Protein AF-A0A529MFD8-F1 (afdb_monomer_lite)

Sequence (91 aa):
ITPRTDMEMWGKEEVWSYPDNGFGDCEDYALEKRRALMNIGVPAGDLLMTVARQPNGDGHAVLTVRTSLGEFILD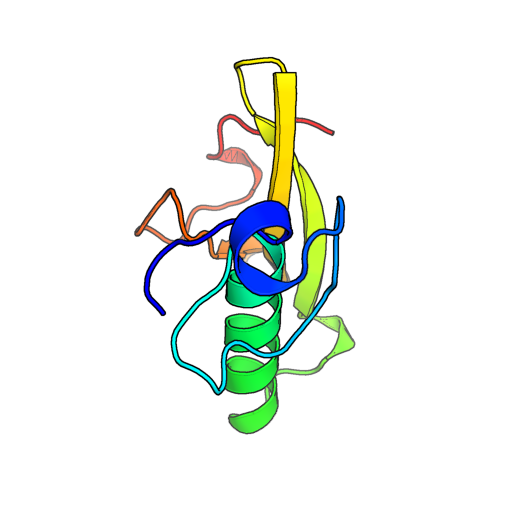NLQPKVLAWTDTDYTY

Secondary structure (DSSP, 8-state):
-EE--HHHHHSSS------TTSEE-HHHHHHHHHHHHHHTT--GGGEEEEEEE-TTS-EEEEEEEEETTEEEEE-SS--S-EEGGGSS-B-

Structure (mmCIF, N/CA/C/O backbone):
data_AF-A0A529MFD8-F1
#
_entry.id   AF-A0A529MFD8-F1
#
loop_
_atom_site.group_PDB
_atom_site.id
_atom_site.type_symbol
_atom_site.label_atom_id
_atom_site.label_alt_id
_atom_site.label_comp_id
_atom_site.label_asym_id
_atom_site.label_entity_id
_atom_site.label_seq_id
_atom_site.pdbx_PDB_ins_code
_atom_site.Cartn_x
_atom_site.Cartn_y
_atom_site.Cartn_z
_atom_site.occupancy
_atom_site.B_iso_or_equiv
_atom_site.auth_seq_id
_atom_site.auth_comp_id
_atom_site.auth_asym_id
_atom_site.auth_atom_id
_atom_site.pdbx_PDB_model_num
ATOM 1 N N . ILE A 1 1 ? 1.571 -12.167 -5.277 1.00 93.88 1 ILE A N 1
ATOM 2 C CA . ILE A 1 1 ? 2.415 -11.229 -6.038 1.00 93.88 1 ILE A CA 1
ATOM 3 C C . ILE A 1 1 ? 3.857 -11.552 -5.681 1.00 93.88 1 ILE A C 1
ATOM 5 O O . ILE A 1 1 ? 4.135 -11.778 -4.502 1.00 93.88 1 ILE A O 1
ATOM 9 N N . THR A 1 2 ? 4.713 -11.690 -6.682 1.00 96.31 2 THR A N 1
ATOM 10 C CA . THR A 1 2 ? 6.155 -11.887 -6.548 1.00 96.31 2 THR A CA 1
ATOM 11 C C . THR A 1 2 ? 6.840 -10.540 -6.785 1.00 96.31 2 THR A C 1
ATOM 13 O O . THR A 1 2 ? 6.547 -9.929 -7.812 1.00 96.31 2 THR A O 1
ATOM 16 N N . PRO A 1 3 ? 7.745 -10.084 -5.896 1.00 95.88 3 PRO A N 1
ATOM 17 C CA . PRO A 1 3 ? 8.391 -8.784 -6.048 1.00 95.88 3 PRO A CA 1
ATOM 18 C C . PRO A 1 3 ? 9.170 -8.674 -7.360 1.00 95.88 3 PRO A C 1
ATOM 20 O O . PRO A 1 3 ? 9.951 -9.575 -7.689 1.00 95.88 3 PRO A O 1
ATOM 23 N N . ARG A 1 4 ? 8.949 -7.586 -8.097 1.00 97.06 4 ARG A N 1
ATOM 24 C CA . ARG A 1 4 ? 9.693 -7.213 -9.305 1.00 97.06 4 ARG A CA 1
ATOM 25 C C . ARG A 1 4 ? 9.516 -5.717 -9.551 1.00 97.06 4 ARG A C 1
ATOM 27 O O . ARG A 1 4 ? 8.409 -5.235 -9.378 1.00 97.06 4 ARG A O 1
ATOM 34 N N . THR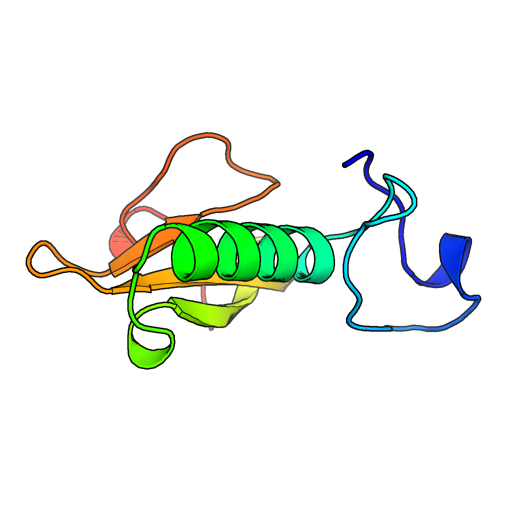 A 1 5 ? 10.579 -5.027 -9.949 1.00 96.81 5 THR A N 1
ATOM 35 C CA . THR A 1 5 ? 10.525 -3.578 -10.208 1.00 96.81 5 THR A CA 1
ATOM 36 C C . THR A 1 5 ? 9.854 -3.260 -11.538 1.00 96.81 5 THR A C 1
ATOM 38 O O . THR A 1 5 ? 9.938 -4.042 -12.497 1.00 96.81 5 THR A O 1
ATOM 41 N N . ASP A 1 6 ? 9.294 -2.063 -11.649 1.00 96.44 6 ASP A N 1
ATOM 42 C CA . ASP A 1 6 ? 8.749 -1.565 -12.910 1.00 96.44 6 ASP A CA 1
ATOM 43 C C . ASP A 1 6 ? 9.772 -1.431 -14.036 1.00 96.44 6 ASP A C 1
ATOM 45 O O . ASP A 1 6 ? 9.456 -1.652 -15.212 1.00 96.44 6 ASP A O 1
ATOM 49 N N . MET A 1 7 ? 11.038 -1.184 -13.704 1.00 97.69 7 MET A N 1
ATOM 50 C CA . MET A 1 7 ? 12.107 -1.205 -14.698 1.00 97.69 7 MET A CA 1
ATOM 51 C C . MET A 1 7 ? 12.274 -2.603 -15.317 1.00 97.69 7 MET A C 1
ATOM 53 O O . MET A 1 7 ? 12.459 -2.728 -16.527 1.00 97.69 7 MET A O 1
ATOM 57 N N . GLU A 1 8 ? 12.170 -3.667 -14.518 1.00 96.88 8 GLU A N 1
ATOM 58 C CA . GLU A 1 8 ? 12.264 -5.052 -15.000 1.00 96.88 8 GLU A CA 1
ATOM 59 C C . GLU A 1 8 ? 11.013 -5.503 -15.767 1.00 96.88 8 GLU A C 1
ATOM 61 O O . GLU A 1 8 ? 11.114 -6.338 -16.669 1.00 96.88 8 GLU A O 1
ATOM 66 N N . MET A 1 9 ? 9.833 -4.996 -15.400 1.00 96.38 9 MET A N 1
ATOM 67 C CA . MET A 1 9 ? 8.561 -5.376 -16.028 1.00 96.38 9 MET A CA 1
ATOM 68 C C . MET A 1 9 ? 8.265 -4.578 -17.297 1.00 96.38 9 MET A C 1
ATOM 70 O O . MET A 1 9 ? 7.824 -5.144 -18.300 1.00 96.38 9 MET A O 1
ATOM 74 N N . TRP A 1 10 ? 8.516 -3.271 -17.261 1.00 96.00 10 TRP A N 1
ATOM 75 C CA . TRP A 1 10 ? 8.036 -2.311 -18.254 1.00 96.00 10 TRP A CA 1
ATOM 76 C C . TRP A 1 10 ? 9.146 -1.469 -18.887 1.00 96.00 10 TRP A C 1
ATOM 78 O O . TRP A 1 10 ? 8.878 -0.763 -19.863 1.00 96.00 10 TRP A O 1
ATOM 88 N N . GLY A 1 11 ? 10.373 -1.512 -18.354 1.00 97.44 11 GLY A N 1
ATOM 89 C CA . GLY A 1 11 ? 11.474 -0.649 -18.796 1.00 97.44 11 GLY A CA 1
ATOM 90 C C . GLY A 1 11 ? 11.230 0.833 -18.498 1.00 97.44 11 GLY A C 1
ATOM 91 O O . GLY A 1 11 ? 11.699 1.696 -19.243 1.00 97.44 11 GLY A O 1
ATOM 92 N N . LYS A 1 12 ? 10.436 1.129 -17.465 1.00 96.88 12 LYS A N 1
ATOM 93 C CA . LYS A 1 12 ? 10.059 2.481 -17.037 1.00 96.88 12 LYS A CA 1
ATOM 94 C C . LYS A 1 12 ? 10.381 2.666 -15.564 1.00 96.88 12 LYS A C 1
ATOM 96 O O . LYS A 1 12 ? 10.543 1.688 -14.851 1.00 96.88 12 LYS A O 1
ATOM 101 N N . GLU A 1 13 ? 10.506 3.925 -15.156 1.00 93.69 13 GLU A N 1
ATOM 102 C CA . GLU A 1 13 ? 10.787 4.256 -13.760 1.00 93.69 13 GLU A CA 1
ATOM 103 C C . GLU A 1 13 ? 9.619 3.899 -12.847 1.00 93.69 13 GLU A C 1
ATOM 105 O O . GLU A 1 13 ? 9.917 3.307 -11.833 1.00 93.69 13 GLU A O 1
ATOM 110 N N . GLU A 1 14 ? 8.367 4.195 -13.240 1.00 94.62 14 GLU A N 1
ATOM 111 C CA . GLU A 1 14 ? 7.139 3.735 -12.563 1.00 94.62 14 GLU A CA 1
ATOM 112 C C . GLU A 1 14 ? 5.950 3.586 -13.529 1.00 94.62 14 GLU A C 1
ATOM 114 O O . GLU A 1 14 ? 5.800 4.334 -14.511 1.00 94.62 14 GLU A O 1
ATOM 119 N N . VAL A 1 15 ? 5.073 2.635 -13.216 1.00 96.69 15 VAL A N 1
ATOM 120 C CA . VAL A 1 15 ? 3.846 2.206 -13.889 1.00 96.69 15 VAL A CA 1
ATOM 121 C C . VAL A 1 15 ? 2.897 1.594 -12.852 1.00 96.69 15 VAL A C 1
ATOM 123 O O . VAL A 1 15 ? 2.853 0.394 -12.627 1.00 96.69 15 VAL A O 1
ATOM 126 N N . TRP A 1 16 ? 1.980 2.414 -12.350 1.00 96.94 16 TRP A N 1
ATOM 127 C CA . TRP A 1 16 ? 0.967 1.956 -11.402 1.00 96.94 16 TRP A CA 1
ATOM 128 C C . TRP A 1 16 ? -0.015 0.991 -12.071 1.00 96.94 16 TRP A C 1
ATOM 130 O O . TRP A 1 16 ? -0.801 1.396 -12.941 1.00 96.94 16 TRP A O 1
ATOM 140 N N . SER A 1 17 ? 0.011 -0.277 -11.664 1.00 96.50 17 SER A N 1
ATOM 141 C CA . SER A 1 17 ? -0.714 -1.349 -12.334 1.00 96.50 17 SER A CA 1
ATOM 142 C C . SER A 1 17 ? -1.419 -2.292 -11.353 1.00 96.50 17 SER A C 1
ATOM 144 O O . SER A 1 17 ? -1.257 -2.235 -10.136 1.00 96.50 17 SER A O 1
ATOM 146 N N . TYR A 1 18 ? -2.300 -3.145 -11.881 1.00 97.88 18 TYR A N 1
ATOM 147 C CA . TYR A 1 18 ? -2.752 -4.300 -11.111 1.00 97.88 18 TYR A CA 1
ATOM 148 C C . TYR A 1 18 ? -1.822 -5.476 -11.416 1.00 97.88 18 TYR A C 1
ATOM 150 O O . TYR A 1 18 ? -1.587 -5.759 -12.596 1.00 97.88 18 TYR A O 1
ATOM 158 N N . PRO A 1 19 ? -1.351 -6.211 -10.394 1.00 97.06 19 PRO A N 1
ATOM 159 C CA . PRO A 1 19 ? -0.392 -7.302 -10.547 1.00 97.06 19 PRO A CA 1
ATOM 160 C C . PRO A 1 19 ? -1.064 -8.598 -11.047 1.00 97.06 19 PRO A C 1
ATOM 162 O O . PRO A 1 19 ? -0.853 -9.687 -10.505 1.00 97.06 19 PRO A O 1
ATOM 165 N N . ASP A 1 20 ? -1.893 -8.497 -12.091 1.00 96.31 20 ASP A N 1
ATOM 166 C CA . ASP A 1 20 ? -2.655 -9.606 -12.688 1.00 96.31 20 ASP A CA 1
ATOM 167 C C . ASP A 1 20 ? -1.735 -10.655 -13.340 1.00 96.31 20 ASP A C 1
ATOM 169 O O . ASP A 1 20 ? -2.089 -11.829 -13.457 1.00 96.31 20 ASP A O 1
ATOM 173 N N . ASN A 1 21 ? -0.523 -10.250 -13.731 1.00 94.31 21 ASN A N 1
ATOM 174 C CA . ASN A 1 21 ? 0.536 -11.134 -14.228 1.00 94.31 21 ASN A CA 1
ATOM 175 C C . ASN A 1 21 ? 1.308 -11.850 -13.095 1.00 94.31 21 ASN A C 1
ATOM 177 O O . ASN A 1 21 ? 2.202 -12.651 -13.374 1.00 94.31 21 ASN A O 1
ATOM 181 N N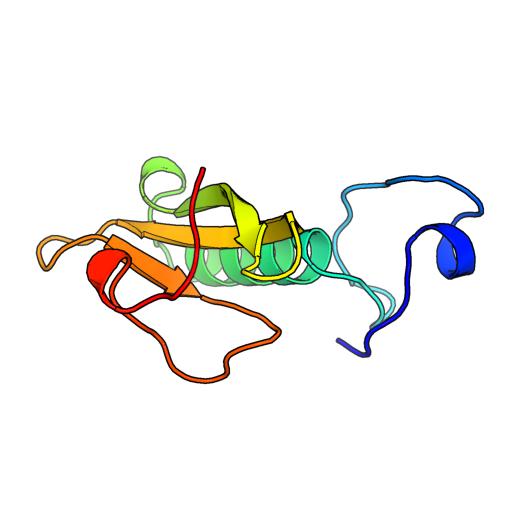 . GLY A 1 22 ? 0.971 -11.570 -11.831 1.00 97.00 22 GLY A N 1
ATOM 182 C CA . GLY A 1 22 ? 1.595 -12.139 -10.642 1.00 97.00 22 GLY A CA 1
ATOM 183 C C . GLY A 1 22 ? 2.823 -11.390 -10.120 1.00 97.00 22 GLY A C 1
ATOM 184 O O . GLY A 1 22 ? 3.351 -11.810 -9.088 1.00 97.00 22 GLY A O 1
ATOM 185 N N . PHE A 1 23 ? 3.256 -10.302 -10.758 1.00 97.81 23 PHE A N 1
ATOM 186 C CA . PHE A 1 23 ? 4.431 -9.503 -10.390 1.00 97.81 23 PHE A CA 1
ATOM 187 C C . PHE A 1 23 ? 4.046 -8.066 -10.033 1.00 97.81 23 PHE A C 1
ATOM 189 O O . PHE A 1 23 ? 3.001 -7.602 -10.471 1.00 97.81 23 PHE A O 1
ATOM 196 N N . GLY A 1 24 ? 4.873 -7.405 -9.225 1.00 97.50 24 GLY A N 1
ATOM 197 C CA . GLY A 1 24 ? 4.708 -5.994 -8.877 1.00 97.50 24 GLY A CA 1
ATOM 198 C C . GLY A 1 24 ? 5.679 -5.537 -7.792 1.00 97.50 24 GLY A C 1
ATOM 199 O O . GLY A 1 24 ? 6.340 -6.370 -7.154 1.00 97.50 24 GLY A O 1
ATOM 200 N N . ASP A 1 25 ? 5.725 -4.236 -7.553 1.00 97.44 25 ASP A N 1
ATOM 201 C CA . ASP A 1 25 ? 6.450 -3.561 -6.472 1.00 97.44 25 ASP A CA 1
ATOM 202 C C . ASP A 1 25 ? 5.476 -2.796 -5.548 1.00 97.44 25 ASP A C 1
ATOM 204 O O . ASP A 1 25 ? 4.330 -3.211 -5.360 1.00 97.44 25 ASP A O 1
ATOM 208 N N . CYS A 1 26 ? 5.947 -1.799 -4.797 1.00 97.62 26 CYS A N 1
ATOM 209 C CA . CYS A 1 26 ? 5.253 -1.328 -3.596 1.00 97.62 26 CYS A CA 1
ATOM 210 C C . CYS A 1 26 ? 3.818 -0.833 -3.859 1.00 97.62 26 CYS A C 1
ATOM 212 O O . CYS A 1 26 ? 2.877 -1.225 -3.153 1.00 97.62 26 CYS A O 1
ATOM 214 N N . GLU A 1 27 ? 3.618 -0.044 -4.907 1.00 98.06 27 GLU A N 1
ATOM 215 C CA . GLU A 1 27 ? 2.334 0.522 -5.291 1.00 98.06 27 GLU A CA 1
ATOM 216 C C . GLU A 1 27 ? 1.394 -0.523 -5.871 1.00 98.06 27 GLU A C 1
ATOM 218 O O . GLU A 1 27 ? 0.202 -0.472 -5.569 1.00 98.06 27 GLU A O 1
ATOM 223 N N . ASP A 1 28 ? 1.900 -1.503 -6.623 1.00 98.25 28 ASP A N 1
ATOM 224 C CA . ASP A 1 28 ? 1.085 -2.556 -7.228 1.00 98.25 28 ASP A CA 1
ATOM 225 C C . ASP A 1 28 ? 0.472 -3.435 -6.132 1.00 98.25 28 ASP A C 1
ATOM 227 O O . ASP A 1 28 ? -0.713 -3.790 -6.161 1.00 98.25 28 ASP A O 1
ATOM 231 N N . TYR A 1 29 ? 1.259 -3.743 -5.094 1.00 98.38 29 TYR A N 1
ATOM 232 C CA . TYR A 1 29 ? 0.755 -4.429 -3.905 1.00 98.38 29 TYR A CA 1
ATOM 233 C C . TYR A 1 29 ? -0.293 -3.590 -3.170 1.00 98.38 29 TYR A C 1
ATOM 235 O O . TYR A 1 29 ? -1.307 -4.133 -2.717 1.00 98.38 29 TYR A O 1
ATOM 243 N N . ALA A 1 30 ? -0.062 -2.286 -3.010 1.00 98.44 30 ALA A N 1
ATOM 244 C CA . ALA A 1 30 ? -1.006 -1.400 -2.337 1.00 98.44 30 ALA A CA 1
ATOM 245 C C . ALA A 1 30 ? -2.315 -1.240 -3.142 1.00 98.44 30 ALA A C 1
ATOM 247 O O . ALA A 1 30 ? -3.405 -1.310 -2.559 1.00 98.44 30 ALA A O 1
ATOM 248 N N . LEU A 1 31 ? -2.234 -1.143 -4.472 1.00 98.38 31 LEU A N 1
ATOM 249 C CA . LEU A 1 31 ? -3.375 -1.116 -5.388 1.00 98.38 31 LEU A CA 1
ATOM 250 C C . LEU A 1 31 ? -4.172 -2.416 -5.331 1.00 98.38 31 LEU A C 1
ATOM 252 O O . LEU A 1 31 ? -5.402 -2.374 -5.239 1.00 98.38 31 LEU A O 1
ATOM 256 N N . GLU A 1 32 ? -3.500 -3.567 -5.325 1.00 98.56 32 GLU A N 1
ATOM 257 C CA . GLU A 1 32 ? -4.173 -4.861 -5.245 1.00 98.56 32 GLU A CA 1
ATOM 258 C C . GLU A 1 32 ? -4.928 -5.030 -3.926 1.00 98.56 32 GLU A C 1
ATOM 260 O O . GLU A 1 32 ? -6.090 -5.443 -3.912 1.00 98.56 32 GLU A O 1
ATOM 265 N N . LYS A 1 33 ? -4.317 -4.641 -2.803 1.00 98.50 33 LYS A N 1
ATOM 266 C CA . LYS A 1 33 ? -4.995 -4.657 -1.499 1.00 98.50 33 LYS A CA 1
ATOM 267 C C . LYS A 1 33 ? -6.198 -3.722 -1.483 1.00 98.50 33 LYS A C 1
ATOM 269 O O . LYS A 1 33 ? -7.253 -4.094 -0.966 1.00 98.50 33 LYS A O 1
ATOM 274 N N . ARG A 1 34 ? -6.070 -2.533 -2.081 1.00 98.69 34 ARG A N 1
ATOM 275 C CA . ARG A 1 34 ? -7.169 -1.570 -2.206 1.00 98.69 34 ARG A CA 1
ATOM 276 C C . ARG A 1 34 ? -8.317 -2.166 -3.012 1.00 98.69 34 ARG A C 1
ATOM 278 O O . ARG A 1 34 ? -9.457 -2.132 -2.554 1.00 98.69 34 ARG A O 1
ATOM 285 N N . ARG A 1 35 ? -8.020 -2.770 -4.165 1.00 98.50 35 ARG A N 1
ATOM 286 C CA . ARG A 1 35 ? -8.998 -3.466 -5.013 1.00 98.50 35 ARG A CA 1
ATOM 287 C C . ARG A 1 35 ? -9.697 -4.590 -4.252 1.00 98.50 35 ARG A C 1
ATOM 289 O O . ARG A 1 35 ? -10.924 -4.661 -4.266 1.00 98.50 35 ARG A O 1
ATOM 296 N N . ALA A 1 36 ? -8.941 -5.428 -3.545 1.00 98.50 36 ALA A N 1
ATOM 297 C CA . ALA A 1 36 ? -9.487 -6.529 -2.759 1.00 98.50 36 ALA A CA 1
ATOM 298 C C . ALA A 1 36 ? -10.429 -6.043 -1.642 1.00 98.50 36 ALA A C 1
ATOM 300 O O . ALA A 1 36 ? -11.518 -6.594 -1.478 1.00 98.50 36 ALA A O 1
ATOM 301 N N . LEU A 1 37 ? -10.057 -4.984 -0.916 1.00 98.62 37 LEU A N 1
ATOM 302 C CA . LEU A 1 37 ? -10.894 -4.401 0.139 1.00 98.62 37 LEU A CA 1
ATOM 303 C C . LEU A 1 37 ? -12.157 -3.729 -0.419 1.00 98.62 37 LEU A C 1
ATOM 305 O O . LEU A 1 37 ? -13.244 -3.903 0.134 1.00 98.62 37 LEU A O 1
ATOM 309 N N . MET A 1 38 ? -12.049 -3.027 -1.549 1.00 98.62 38 MET A N 1
ATOM 310 C CA . MET A 1 38 ? -13.216 -2.471 -2.244 1.00 98.62 38 MET A CA 1
ATOM 311 C C . MET A 1 38 ? -14.188 -3.569 -2.687 1.00 98.62 38 MET A C 1
ATOM 313 O O . MET A 1 38 ? -15.399 -3.416 -2.535 1.00 98.62 38 MET A O 1
ATOM 317 N N . ASN A 1 39 ? -13.674 -4.701 -3.177 1.00 98.50 39 ASN A N 1
ATOM 318 C CA . ASN A 1 39 ? -14.495 -5.829 -3.625 1.00 98.50 39 ASN A CA 1
ATOM 319 C C . ASN A 1 39 ? -15.300 -6.487 -2.493 1.00 98.50 39 ASN A C 1
ATOM 321 O O . ASN A 1 39 ? -16.337 -7.089 -2.766 1.00 98.50 39 ASN A O 1
ATOM 325 N N . ILE A 1 40 ? -14.859 -6.361 -1.237 1.00 98.38 40 ILE A N 1
ATOM 326 C CA . ILE A 1 40 ? -15.608 -6.838 -0.061 1.00 98.38 40 ILE A CA 1
ATOM 327 C C . ILE A 1 40 ? -16.445 -5.734 0.609 1.00 98.38 40 ILE A C 1
ATOM 329 O O . ILE A 1 40 ? -17.018 -5.960 1.673 1.00 98.38 40 ILE A O 1
ATOM 333 N N . GLY A 1 41 ? -16.545 -4.555 -0.012 1.00 98.25 41 GLY A N 1
ATOM 334 C CA . GLY A 1 41 ? -17.449 -3.480 0.400 1.00 98.25 41 GLY A CA 1
ATOM 335 C C . GLY A 1 41 ? -16.830 -2.380 1.260 1.00 98.25 41 GLY A C 1
ATOM 336 O O . GLY A 1 41 ? -17.572 -1.534 1.758 1.00 98.25 41 GLY A O 1
ATOM 337 N N . VAL A 1 42 ? -15.504 -2.342 1.435 1.00 98.44 42 VAL A N 1
ATOM 338 C CA . VAL A 1 42 ? -14.860 -1.212 2.122 1.00 98.44 42 VAL A CA 1
ATOM 339 C C . VAL A 1 42 ? -14.940 0.037 1.230 1.00 98.44 42 VAL A C 1
ATOM 341 O O . VAL A 1 42 ? -14.564 -0.036 0.054 1.00 98.44 42 VAL A O 1
ATOM 344 N N . PRO A 1 43 ? -15.419 1.190 1.738 1.00 98.25 43 PRO A N 1
ATOM 345 C CA . PRO A 1 43 ? -15.529 2.403 0.940 1.00 98.25 43 PRO A CA 1
ATOM 346 C C . PRO A 1 43 ? -14.177 2.850 0.384 1.00 98.25 43 PRO A C 1
ATOM 348 O O . PRO A 1 43 ? -13.187 2.959 1.101 1.00 98.25 43 PRO A O 1
ATOM 351 N N . ALA A 1 44 ? -14.143 3.200 -0.900 1.00 97.94 44 ALA A N 1
ATOM 352 C CA . ALA A 1 44 ? -12.922 3.657 -1.564 1.00 97.94 44 ALA A CA 1
ATOM 353 C C . ALA A 1 44 ? -12.300 4.915 -0.922 1.00 97.94 44 ALA A C 1
ATOM 355 O O . ALA A 1 44 ? -11.100 5.135 -1.074 1.00 97.94 44 ALA A O 1
ATOM 356 N N . GLY A 1 45 ? -13.110 5.732 -0.236 1.00 98.19 45 GLY A N 1
ATOM 357 C CA . GLY A 1 45 ? -12.662 6.920 0.499 1.00 98.19 45 GLY A CA 1
ATOM 358 C C . GLY A 1 45 ? -11.905 6.609 1.795 1.00 98.19 45 GLY A C 1
ATOM 359 O O . GLY A 1 45 ? -11.150 7.457 2.262 1.00 98.19 45 GLY A O 1
ATOM 360 N N . ASP A 1 46 ? -12.050 5.392 2.325 1.00 98.56 46 ASP A N 1
ATOM 361 C CA . ASP A 1 46 ? -11.329 4.916 3.510 1.00 98.56 46 ASP A CA 1
ATOM 362 C C . ASP A 1 46 ? -10.019 4.196 3.146 1.00 98.56 46 ASP A C 1
ATOM 364 O O . ASP A 1 46 ? -9.280 3.768 4.028 1.00 98.56 46 ASP A O 1
ATOM 368 N N . LEU A 1 47 ? -9.718 4.057 1.850 1.00 98.75 47 LEU A N 1
ATOM 369 C CA . LEU A 1 47 ? -8.581 3.306 1.316 1.00 98.75 47 LEU A CA 1
ATOM 370 C C . LEU A 1 47 ? -7.650 4.237 0.536 1.00 98.75 47 LEU A C 1
ATOM 372 O O . LEU A 1 47 ? -7.844 4.473 -0.664 1.00 98.75 47 LEU A O 1
ATOM 376 N N . LEU A 1 48 ? -6.646 4.772 1.224 1.00 98.25 48 LEU A N 1
ATOM 377 C CA . LEU A 1 48 ? -5.750 5.794 0.696 1.00 98.25 48 LEU A CA 1
ATOM 378 C C . LEU A 1 48 ? -4.431 5.186 0.230 1.00 98.25 48 LEU A C 1
ATOM 380 O O . LEU A 1 48 ? -3.739 4.515 0.992 1.00 98.25 48 LEU A O 1
ATOM 384 N N . MET A 1 49 ? -4.072 5.474 -1.018 1.00 98.12 49 MET A N 1
ATOM 385 C CA . MET A 1 49 ? -2.723 5.226 -1.518 1.00 98.12 49 MET A CA 1
ATOM 386 C C . MET A 1 49 ? -1.795 6.270 -0.901 1.00 98.12 49 MET A C 1
ATOM 388 O O . MET A 1 49 ? -1.960 7.467 -1.150 1.00 98.12 49 MET A O 1
ATOM 392 N N . THR A 1 50 ? -0.855 5.827 -0.074 1.00 97.44 50 THR A N 1
ATOM 393 C CA . THR A 1 50 ? 0.058 6.704 0.661 1.00 97.44 50 THR A CA 1
ATOM 394 C C . THR A 1 50 ? 1.478 6.434 0.199 1.00 97.44 50 THR A C 1
ATOM 396 O O . THR A 1 50 ? 1.947 5.306 0.290 1.00 97.44 50 THR A O 1
ATOM 399 N N . VAL A 1 51 ? 2.164 7.474 -0.272 1.00 96.75 51 VAL A N 1
ATOM 400 C CA . VAL A 1 51 ? 3.609 7.435 -0.516 1.00 96.75 51 VAL A CA 1
ATOM 401 C C . VAL A 1 51 ? 4.294 8.022 0.712 1.00 96.75 51 VAL A C 1
ATOM 403 O O . VAL A 1 51 ? 4.023 9.166 1.079 1.00 96.75 51 VAL A O 1
ATOM 406 N N . ALA A 1 52 ? 5.135 7.223 1.354 1.00 96.12 52 ALA A N 1
ATOM 407 C CA . ALA A 1 52 ? 5.879 7.571 2.554 1.00 96.12 52 ALA A CA 1
ATOM 408 C C . ALA A 1 52 ? 7.388 7.435 2.310 1.00 96.12 52 ALA A C 1
ATOM 410 O O . ALA A 1 52 ? 7.828 6.986 1.250 1.00 96.12 52 ALA A O 1
ATOM 411 N N . ARG A 1 53 ? 8.185 7.826 3.300 1.00 97.50 53 ARG A N 1
ATOM 412 C CA . ARG A 1 53 ? 9.633 7.640 3.337 1.00 97.50 53 ARG A CA 1
ATOM 413 C C . ARG A 1 53 ? 9.996 6.555 4.328 1.00 97.50 53 ARG A C 1
ATOM 415 O O . ARG A 1 53 ? 9.554 6.565 5.478 1.00 97.50 53 ARG A O 1
ATOM 422 N N . GLN A 1 54 ? 10.843 5.647 3.874 1.00 95.75 54 GLN A N 1
ATOM 423 C CA . GLN A 1 54 ? 11.486 4.652 4.718 1.00 95.75 54 GLN A CA 1
ATOM 424 C C . GLN A 1 54 ? 12.621 5.290 5.540 1.00 95.75 54 GLN A C 1
ATOM 426 O O . GLN A 1 54 ? 13.141 6.344 5.158 1.00 95.75 54 GLN A O 1
ATOM 431 N N . PRO A 1 55 ? 13.086 4.644 6.628 1.00 94.75 55 PRO A N 1
ATOM 432 C CA . PRO A 1 55 ? 14.211 5.142 7.428 1.00 94.75 55 PRO A CA 1
ATOM 433 C C . PRO A 1 55 ? 15.507 5.378 6.639 1.00 94.75 55 PRO A C 1
ATOM 435 O O . PRO A 1 55 ? 16.342 6.186 7.042 1.00 94.75 55 PRO A O 1
ATOM 438 N N . ASN A 1 56 ? 15.689 4.677 5.516 1.00 94.50 56 ASN A N 1
ATOM 439 C CA . ASN A 1 56 ? 16.835 4.844 4.620 1.00 94.50 56 ASN A CA 1
ATOM 440 C C . ASN A 1 56 ? 16.681 6.023 3.630 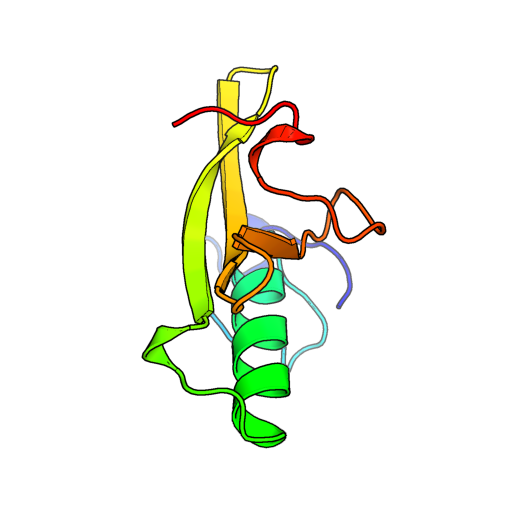1.00 94.50 56 ASN A C 1
ATOM 442 O O . ASN A 1 56 ? 17.637 6.335 2.926 1.00 94.50 56 ASN A O 1
ATOM 446 N N . GLY A 1 57 ? 15.521 6.688 3.600 1.00 94.81 57 GLY A N 1
ATOM 447 C CA . GLY A 1 57 ? 15.213 7.835 2.742 1.00 94.81 57 GLY A CA 1
ATOM 448 C C . GLY A 1 57 ? 14.449 7.504 1.456 1.00 94.81 57 GLY A C 1
ATOM 449 O O . GLY A 1 57 ? 13.964 8.438 0.806 1.00 94.81 57 GLY A O 1
ATOM 450 N N . ASP A 1 58 ? 14.300 6.223 1.113 1.00 94.69 58 ASP A N 1
ATOM 451 C CA . ASP A 1 58 ? 13.616 5.786 -0.106 1.00 94.69 58 ASP A CA 1
ATOM 452 C C . ASP A 1 58 ? 12.106 6.041 -0.023 1.00 94.69 58 ASP A C 1
ATOM 454 O O . ASP A 1 58 ? 11.498 5.953 1.049 1.00 94.69 58 ASP A O 1
ATOM 458 N N . GLY A 1 59 ? 11.496 6.341 -1.172 1.00 95.56 59 GLY A N 1
ATOM 459 C CA . GLY A 1 59 ? 10.041 6.368 -1.303 1.00 95.56 59 GLY A CA 1
ATOM 460 C C . GLY A 1 59 ? 9.457 4.962 -1.170 1.00 95.56 59 GLY A C 1
ATOM 461 O O . GLY A 1 59 ? 10.077 3.988 -1.590 1.00 95.56 59 GLY A O 1
ATOM 462 N N . HIS A 1 60 ? 8.278 4.850 -0.564 1.00 97.56 60 HIS A N 1
ATOM 463 C CA . HIS A 1 60 ? 7.566 3.582 -0.416 1.00 97.56 60 HIS A CA 1
ATOM 464 C C . HIS A 1 60 ? 6.059 3.796 -0.455 1.00 97.56 60 HIS A C 1
ATOM 466 O O . HIS A 1 60 ? 5.522 4.601 0.313 1.00 97.56 60 HIS A O 1
ATOM 4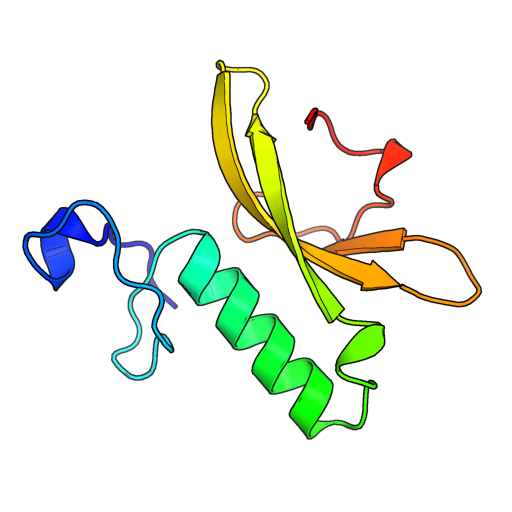72 N N . ALA A 1 61 ? 5.371 3.088 -1.346 1.00 97.94 61 ALA A N 1
ATOM 473 C CA . ALA A 1 61 ? 3.922 3.126 -1.433 1.00 97.94 61 ALA A CA 1
ATOM 474 C C . ALA A 1 61 ? 3.292 2.058 -0.529 1.00 97.94 61 ALA A C 1
ATOM 476 O O . ALA A 1 61 ? 3.622 0.875 -0.584 1.00 97.94 61 ALA A O 1
ATOM 477 N N . VAL A 1 62 ? 2.335 2.482 0.291 1.00 98.38 62 VAL A N 1
ATOM 478 C CA . VAL A 1 62 ? 1.555 1.623 1.186 1.00 98.38 62 VAL A CA 1
ATOM 479 C C . VAL A 1 62 ? 0.069 1.940 1.070 1.00 98.38 62 VAL A C 1
ATOM 481 O O . VAL A 1 62 ? -0.333 3.002 0.584 1.00 98.38 62 VAL A O 1
ATOM 484 N N . LEU A 1 63 ? -0.770 1.020 1.546 1.00 98.75 63 LEU A N 1
ATOM 485 C CA . LEU A 1 63 ? -2.199 1.272 1.681 1.00 98.75 63 LEU A CA 1
ATOM 486 C C . LEU A 1 63 ? -2.521 1.694 3.116 1.00 98.75 63 LEU A C 1
ATOM 488 O O . LEU A 1 63 ? -2.385 0.893 4.043 1.00 98.75 63 LEU A O 1
ATOM 492 N N . THR A 1 64 ? -3.014 2.919 3.278 1.00 98.62 64 THR A N 1
ATOM 493 C CA . THR A 1 64 ? -3.590 3.398 4.538 1.00 98.62 64 THR A CA 1
ATOM 494 C C . THR A 1 64 ? -5.087 3.112 4.558 1.00 98.62 64 THR A C 1
ATOM 496 O O . THR A 1 64 ? -5.824 3.531 3.664 1.00 98.62 64 THR A O 1
ATOM 499 N N . VAL A 1 65 ? -5.545 2.413 5.593 1.00 98.56 65 VAL A N 1
ATOM 500 C CA . VAL A 1 65 ? -6.952 2.070 5.820 1.00 98.56 65 VAL A CA 1
ATOM 501 C C . VAL A 1 65 ? -7.478 2.871 7.003 1.00 98.56 65 VAL A C 1
ATOM 503 O O . VAL A 1 65 ? -7.008 2.717 8.133 1.00 98.56 65 VAL A O 1
ATOM 506 N N . ARG A 1 66 ? -8.473 3.718 6.747 1.00 98.50 66 ARG A N 1
ATOM 507 C CA . ARG A 1 66 ? -9.163 4.504 7.771 1.00 98.50 66 ARG A CA 1
ATOM 508 C C . ARG A 1 66 ? -10.290 3.692 8.382 1.00 98.50 66 ARG A C 1
ATOM 510 O O . ARG A 1 66 ? -11.123 3.124 7.685 1.00 98.50 66 ARG A O 1
ATOM 517 N N . THR A 1 67 ? -10.323 3.649 9.705 1.00 97.50 67 THR A N 1
ATOM 518 C CA . THR A 1 67 ? -11.375 2.975 10.467 1.00 97.50 67 THR A CA 1
ATOM 519 C C . THR A 1 67 ? -11.812 3.851 11.636 1.00 97.50 67 THR A C 1
ATOM 521 O O . THR A 1 67 ? -11.147 4.827 11.985 1.00 97.50 67 THR A O 1
ATOM 524 N N . SER A 1 68 ? -12.893 3.470 12.313 1.00 97.06 68 SER A N 1
ATOM 525 C CA . SER A 1 68 ? -13.297 4.110 13.571 1.00 97.06 68 SER A CA 1
ATOM 526 C C . SER A 1 68 ? -12.290 3.921 14.715 1.00 97.06 68 SER A C 1
ATOM 528 O O . SER A 1 68 ? -12.375 4.632 15.712 1.00 97.06 68 SER A O 1
ATOM 530 N N . LEU A 1 69 ? -11.346 2.983 14.582 1.00 96.94 69 LEU A N 1
ATOM 531 C CA . LEU A 1 69 ? -10.290 2.713 15.560 1.00 96.94 69 LEU A CA 1
ATOM 532 C C . LEU A 1 69 ? -8.985 3.464 15.251 1.00 96.94 69 LEU A C 1
ATOM 534 O O . LEU A 1 69 ? -8.053 3.397 16.048 1.00 96.94 69 LEU A O 1
ATOM 538 N N . GLY A 1 70 ? -8.913 4.168 14.118 1.00 97.50 70 GLY A N 1
ATOM 539 C CA . GLY A 1 70 ? -7.718 4.870 13.653 1.00 97.50 70 GLY A CA 1
ATOM 540 C C . GLY A 1 70 ? -7.276 4.450 12.252 1.00 97.50 70 GLY A C 1
ATOM 541 O O . GLY A 1 70 ? -8.008 3.771 11.522 1.00 97.50 70 GLY A O 1
ATOM 542 N N . GLU A 1 71 ? -6.076 4.894 11.883 1.00 98.00 71 GLU A N 1
ATOM 543 C CA . GLU A 1 71 ? -5.443 4.620 10.593 1.00 98.00 71 GLU A CA 1
ATOM 544 C C . GLU A 1 71 ? -4.465 3.451 10.713 1.00 98.00 71 GLU A C 1
ATOM 546 O O . GLU A 1 71 ? -3.569 3.454 11.563 1.00 98.00 71 GLU A O 1
ATOM 551 N N . PHE A 1 72 ? -4.634 2.462 9.839 1.00 98.50 72 PHE A N 1
ATOM 552 C CA . PHE A 1 72 ? -3.812 1.259 9.797 1.00 98.50 72 PHE A CA 1
ATOM 553 C C . PHE A 1 72 ? -3.094 1.131 8.461 1.00 98.50 72 PHE A C 1
ATOM 555 O O . PHE A 1 72 ? -3.667 1.425 7.413 1.00 98.50 72 PHE A O 1
ATOM 562 N N . ILE A 1 73 ? -1.857 0.648 8.499 1.00 98.50 73 ILE A N 1
ATOM 563 C CA . ILE A 1 73 ? -1.012 0.456 7.327 1.00 98.50 73 ILE A CA 1
ATOM 564 C C . ILE A 1 73 ? -0.987 -1.009 6.921 1.00 98.50 73 ILE A C 1
ATOM 566 O O . ILE A 1 73 ? -0.693 -1.902 7.720 1.00 98.50 73 ILE A O 1
ATOM 570 N N . LEU A 1 74 ? -1.291 -1.240 5.646 1.00 98.50 74 LEU A N 1
ATOM 571 C CA . LEU A 1 74 ? -1.163 -2.525 4.984 1.00 98.50 74 LEU A CA 1
ATOM 572 C C . LEU A 1 74 ? 0.002 -2.458 3.992 1.00 98.50 74 LEU A C 1
ATOM 574 O O . LEU A 1 74 ? -0.097 -1.857 2.923 1.00 98.50 74 LEU A O 1
ATOM 578 N N . ASP A 1 75 ? 1.065 -3.194 4.293 1.00 97.62 75 ASP A N 1
ATOM 579 C CA . ASP A 1 75 ? 2.374 -3.074 3.641 1.00 97.62 75 ASP A CA 1
ATOM 580 C C . ASP A 1 75 ? 2.851 -4.418 3.048 1.00 97.62 75 ASP A C 1
ATOM 582 O O . ASP A 1 75 ? 2.380 -5.486 3.451 1.00 97.62 75 ASP A O 1
ATOM 586 N N . ASN A 1 76 ? 3.653 -4.393 1.986 1.00 96.50 76 ASN A N 1
ATOM 587 C CA . ASN A 1 76 ? 4.303 -5.577 1.419 1.00 96.50 76 ASN A CA 1
ATOM 588 C C . ASN A 1 76 ? 5.641 -5.906 2.108 1.00 96.50 76 ASN A C 1
ATOM 590 O O . ASN A 1 76 ? 6.029 -7.073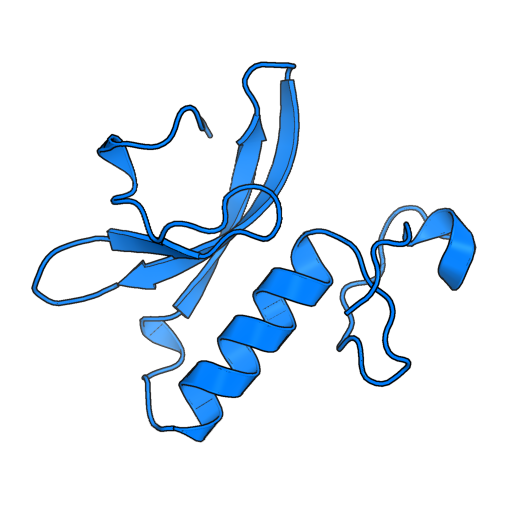 2.100 1.00 96.50 76 ASN A O 1
ATOM 594 N N . LEU A 1 77 ? 6.314 -4.930 2.729 1.00 95.56 77 LEU A N 1
ATOM 595 C CA . LEU A 1 77 ? 7.562 -5.140 3.478 1.00 95.56 77 LEU A CA 1
ATOM 596 C C . LEU A 1 77 ? 7.312 -5.575 4.930 1.00 95.56 77 LEU A C 1
ATOM 598 O O . LEU A 1 77 ? 8.101 -6.327 5.505 1.00 95.56 77 LEU A O 1
ATOM 602 N N . GLN A 1 78 ? 6.188 -5.149 5.511 1.00 95.50 78 GLN A N 1
ATOM 603 C CA . GLN A 1 78 ? 5.755 -5.506 6.860 1.00 95.50 78 GLN A CA 1
ATOM 604 C C . GLN A 1 78 ? 4.477 -6.368 6.818 1.00 95.50 78 GLN A C 1
ATOM 606 O O . GLN A 1 78 ? 3.414 -5.868 6.455 1.00 95.50 78 GLN A O 1
ATOM 611 N N . PRO A 1 79 ? 4.530 -7.653 7.224 1.00 94.75 79 PRO A N 1
ATOM 612 C CA . PRO A 1 79 ? 3.360 -8.533 7.182 1.00 94.75 79 PRO A CA 1
ATOM 613 C C . PRO A 1 79 ? 2.301 -8.224 8.251 1.00 94.75 79 PRO A C 1
ATOM 615 O O . PRO A 1 79 ? 1.151 -8.642 8.105 1.00 94.75 79 PRO A O 1
ATOM 618 N N . LYS A 1 80 ? 2.662 -7.543 9.347 1.00 97.69 80 LYS A N 1
ATOM 619 C CA . LYS A 1 80 ? 1.691 -7.114 10.360 1.00 97.69 80 LYS A CA 1
ATOM 620 C C . LYS A 1 80 ? 0.951 -5.868 9.889 1.00 97.69 80 LYS A C 1
ATOM 622 O O . LYS A 1 80 ? 1.550 -4.950 9.346 1.00 97.69 80 LYS A O 1
ATOM 627 N N . VAL A 1 81 ? -0.340 -5.801 10.198 1.00 97.94 81 VAL A N 1
ATOM 628 C CA . VAL A 1 81 ? -1.081 -4.540 10.135 1.00 97.94 81 VAL A CA 1
ATOM 629 C C . VAL A 1 81 ? -0.696 -3.717 11.359 1.00 97.94 81 VAL A C 1
ATOM 631 O O . VAL A 1 81 ? -0.892 -4.169 12.488 1.00 97.94 81 VAL A O 1
ATOM 634 N N . LEU A 1 82 ? -0.123 -2.541 11.129 1.00 98.25 82 LEU A N 1
ATOM 635 C CA . LEU A 1 82 ? 0.316 -1.621 12.178 1.00 98.25 82 LEU A CA 1
ATOM 636 C C . LEU A 1 82 ? -0.549 -0.364 12.161 1.00 98.25 82 LEU A C 1
ATOM 638 O O . LEU A 1 82 ? -1.041 0.029 11.104 1.00 98.25 82 LEU A O 1
ATOM 642 N N . ALA A 1 83 ? -0.731 0.279 13.314 1.00 98.06 83 ALA A N 1
ATOM 643 C CA . ALA A 1 83 ? -1.221 1.652 13.323 1.00 98.06 83 ALA A CA 1
ATOM 644 C C . ALA A 1 83 ? -0.176 2.560 12.656 1.00 98.06 83 ALA A C 1
ATOM 646 O O . ALA A 1 83 ? 1.019 2.287 12.763 1.00 98.06 83 ALA A O 1
ATOM 647 N N . TRP A 1 84 ? -0.599 3.650 12.005 1.00 96.62 84 TRP A N 1
ATOM 648 C CA . TRP A 1 84 ? 0.337 4.611 11.391 1.00 96.62 84 TRP A CA 1
ATOM 649 C C . TRP A 1 84 ? 1.440 5.060 12.363 1.00 96.62 84 TRP A C 1
ATOM 651 O O . TRP A 1 84 ? 2.616 5.091 12.010 1.00 96.62 84 TRP A O 1
ATOM 661 N N . THR A 1 85 ? 1.063 5.327 13.616 1.00 96.25 85 THR A N 1
ATOM 662 C CA . THR A 1 85 ? 1.965 5.771 14.690 1.00 96.25 85 THR A CA 1
ATOM 663 C C . THR A 1 85 ? 2.990 4.732 15.130 1.00 96.25 85 THR A C 1
ATOM 665 O O . THR A 1 85 ? 3.952 5.093 15.799 1.00 96.25 85 THR A O 1
ATOM 668 N N . ASP A 1 86 ? 2.775 3.465 14.779 1.00 97.38 86 ASP A N 1
ATOM 669 C CA . ASP A 1 86 ? 3.646 2.347 15.144 1.00 97.38 86 ASP A CA 1
ATOM 670 C C . ASP A 1 86 ? 4.579 1.953 13.986 1.00 97.38 86 ASP A C 1
ATOM 672 O O . ASP A 1 86 ? 5.327 0.981 14.096 1.00 97.38 86 ASP A O 1
ATOM 676 N N . THR A 1 87 ? 4.511 2.666 12.857 1.00 96.50 87 THR A N 1
ATOM 677 C CA . THR A 1 87 ? 5.438 2.492 11.733 1.00 96.50 87 THR A CA 1
ATOM 678 C C . THR A 1 87 ? 6.672 3.374 11.904 1.00 96.50 87 THR A C 1
ATOM 680 O O . THR A 1 87 ? 6.604 4.441 12.509 1.00 96.50 87 THR A O 1
ATOM 683 N N . ASP A 1 88 ? 7.790 2.966 11.302 1.00 95.19 88 ASP A N 1
ATOM 684 C CA . ASP A 1 88 ? 9.010 3.782 11.228 1.00 95.19 88 ASP A CA 1
ATOM 685 C C . ASP A 1 88 ? 8.993 4.761 10.031 1.00 95.19 88 ASP A C 1
ATOM 687 O O . ASP A 1 88 ? 10.030 5.305 9.646 1.00 95.19 88 ASP A O 1
ATOM 691 N N . TYR A 1 89 ? 7.829 4.956 9.400 1.00 95.81 89 TYR A N 1
ATOM 692 C CA . TYR A 1 89 ? 7.677 5.792 8.214 1.00 95.81 89 TYR A CA 1
ATOM 693 C C . TYR A 1 89 ? 7.511 7.269 8.549 1.00 95.81 89 TYR A C 1
ATOM 695 O O . TYR A 1 89 ? 6.953 7.658 9.576 1.00 95.81 89 TYR A O 1
ATOM 703 N N . THR A 1 90 ? 7.959 8.109 7.622 1.00 93.25 90 THR A N 1
ATOM 704 C CA . THR A 1 90 ? 7.718 9.554 7.641 1.00 93.25 90 THR A CA 1
ATOM 705 C C . THR A 1 90 ? 7.125 10.016 6.311 1.00 93.25 90 THR A C 1
ATOM 707 O O . THR A 1 90 ? 7.026 9.241 5.363 1.00 93.25 90 THR A O 1
ATOM 710 N N . TYR A 1 91 ? 6.684 11.272 6.243 1.00 87.44 91 TYR A N 1
ATOM 711 C CA . TYR A 1 91 ? 6.280 11.917 4.988 1.00 87.44 91 TYR A CA 1
ATOM 712 C C . TYR A 1 91 ? 7.486 12.561 4.283 1.00 87.44 91 TYR A C 1
ATOM 714 O O . TYR A 1 91 ? 8.393 13.053 4.993 1.00 87.44 91 TYR A O 1
#

pLDDT: mean 97.05, std 1.69, range [87.44, 98.75]

Foldseek 3Di:
DDEDACCRVPVDNDDQDACPVVYDDQNNVLVPVLVVCVVVPQDNVQWDFDWWADPVGDTGTWIWGQDPVAIWTDTPVDNDTDHPVPDRIHD

Radius of gyration: 13.2 Å; chains: 1; bounding box: 34×24×34 Å